Protein AF-I9KU67-F1 (afdb_monomer)

Structure (mmCIF, N/CA/C/O backbone):
data_AF-I9KU67-F1
#
_entry.id   AF-I9KU67-F1
#
loop_
_atom_site.group_PDB
_atom_site.id
_atom_site.type_symbol
_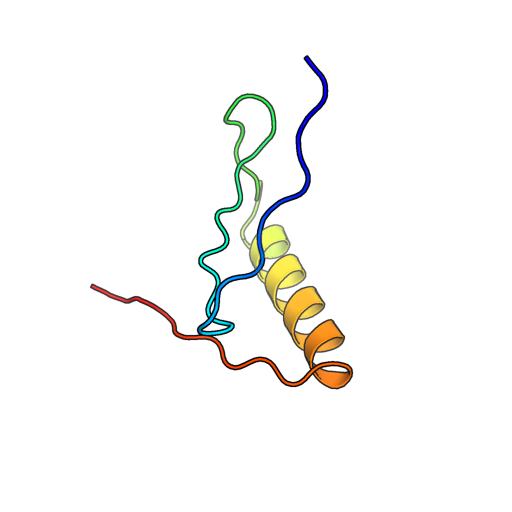atom_site.label_atom_id
_atom_site.label_alt_id
_atom_site.label_comp_id
_atom_site.label_asym_id
_atom_site.label_entity_id
_atom_site.label_seq_id
_atom_site.pdbx_PDB_ins_code
_atom_site.Cartn_x
_atom_site.Cartn_y
_atom_site.Cartn_z
_atom_site.occupancy
_atom_site.B_iso_or_equiv
_atom_site.auth_seq_id
_atom_site.auth_comp_id
_atom_site.auth_asym_id
_atom_site.auth_atom_id
_atom_site.pdbx_PDB_model_num
ATOM 1 N N . MET A 1 1 ? 2.898 21.440 9.811 1.00 72.88 1 MET A N 1
ATOM 2 C CA . MET A 1 1 ? 1.754 21.162 10.709 1.00 72.88 1 MET A CA 1
ATOM 3 C C . MET A 1 1 ? 1.668 19.662 10.960 1.00 72.88 1 MET A C 1
ATOM 5 O O . MET A 1 1 ? 1.812 18.917 9.993 1.00 72.88 1 MET A O 1
ATOM 9 N N . PRO A 1 2 ? 1.463 19.205 12.206 1.00 78.81 2 PRO A N 1
ATOM 10 C CA . PRO A 1 2 ? 1.283 17.785 12.485 1.00 78.81 2 PRO A CA 1
ATOM 11 C C . PRO A 1 2 ? 0.004 17.281 11.810 1.00 78.81 2 PRO A C 1
ATOM 13 O O . PRO A 1 2 ? -1.050 17.911 11.910 1.00 78.81 2 PRO A O 1
ATOM 16 N N . ARG A 1 3 ? 0.084 16.148 11.107 1.00 87.50 3 ARG A N 1
ATOM 17 C CA . ARG A 1 3 ? -1.111 15.492 10.564 1.00 87.50 3 ARG A CA 1
ATOM 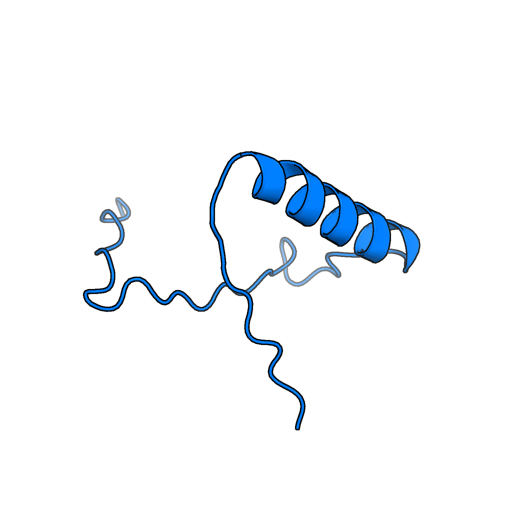18 C C . ARG A 1 3 ? -1.888 14.864 11.721 1.00 87.50 3 ARG A C 1
ATOM 20 O O . ARG A 1 3 ? -1.327 14.062 12.461 1.00 87.50 3 ARG A O 1
ATOM 27 N N . LYS A 1 4 ? -3.171 15.208 11.863 1.00 88.44 4 LYS A N 1
ATOM 28 C CA . LYS A 1 4 ? -4.087 14.474 12.748 1.00 88.44 4 LYS A CA 1
ATOM 29 C C . LYS A 1 4 ? -4.299 13.059 12.201 1.00 88.44 4 LYS A C 1
ATOM 31 O O . LYS A 1 4 ? -4.261 12.851 10.985 1.00 88.44 4 LYS A O 1
ATOM 36 N N . ALA A 1 5 ? -4.508 12.096 13.096 1.00 89.62 5 ALA A N 1
ATOM 37 C CA . ALA A 1 5 ? -4.883 10.741 12.707 1.00 89.62 5 ALA A CA 1
ATOM 38 C C . ALA A 1 5 ? -6.188 10.765 11.894 1.00 89.62 5 ALA A C 1
ATOM 40 O O . ALA A 1 5 ? -7.065 11.591 12.144 1.00 89.62 5 ALA A O 1
ATOM 41 N N . ARG A 1 6 ? -6.311 9.869 10.908 1.00 87.06 6 ARG A N 1
ATOM 42 C CA . ARG A 1 6 ? -7.558 9.727 10.145 1.00 87.06 6 ARG A CA 1
ATOM 43 C C . ARG A 1 6 ? -8.637 9.113 11.032 1.00 87.06 6 ARG A C 1
ATOM 45 O O . ARG A 1 6 ? -8.385 8.117 11.707 1.00 87.06 6 ARG A O 1
ATOM 52 N N . GLU A 1 7 ? -9.835 9.682 10.984 1.00 89.00 7 GLU A N 1
ATOM 53 C CA . GLU A 1 7 ? -11.011 9.104 11.629 1.00 89.00 7 GLU A CA 1
ATOM 54 C C . GLU A 1 7 ? -11.470 7.854 10.870 1.00 89.00 7 GLU A C 1
ATOM 56 O O . GLU A 1 7 ? -11.440 7.805 9.637 1.00 89.00 7 GLU A O 1
ATOM 61 N N . LYS A 1 8 ? -11.873 6.818 11.612 1.00 87.56 8 LYS A N 1
ATOM 62 C CA . LYS A 1 8 ? -12.424 5.596 11.020 1.00 87.56 8 LYS A CA 1
ATOM 63 C C . LYS A 1 8 ? -13.839 5.869 10.516 1.00 87.56 8 LYS A C 1
ATOM 65 O O . LYS A 1 8 ? -14.635 6.499 11.209 1.00 87.56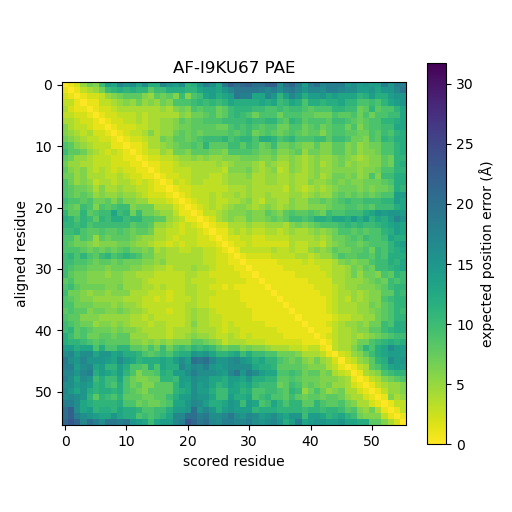 8 LYS A O 1
ATOM 70 N N . SER A 1 9 ? -14.165 5.352 9.333 1.00 87.06 9 SER A N 1
ATOM 71 C CA . SER A 1 9 ? -15.533 5.423 8.817 1.00 87.06 9 SER A CA 1
ATOM 72 C C . SER A 1 9 ? -16.449 4.525 9.644 1.00 87.06 9 SER A C 1
ATOM 74 O O . SER A 1 9 ? -16.114 3.366 9.896 1.00 87.06 9 SER A O 1
ATOM 76 N N . LYS A 1 10 ? -17.635 5.029 10.002 1.00 89.56 10 LYS A N 1
ATOM 77 C CA . LYS A 1 10 ? -18.668 4.250 10.706 1.00 89.56 10 LYS A CA 1
ATOM 78 C C . LYS A 1 10 ? -19.149 3.040 9.897 1.00 89.56 10 LYS A C 1
ATOM 80 O O . LYS A 1 10 ? -19.573 2.058 10.487 1.00 89.56 10 LYS A O 1
ATOM 85 N N . THR A 1 11 ? -19.083 3.109 8.566 1.00 87.81 11 THR A N 1
ATOM 86 C CA . THR A 1 11 ? -19.549 2.036 7.672 1.00 87.81 11 THR A CA 1
ATOM 87 C C . THR A 1 11 ? -18.484 0.982 7.386 1.00 87.81 11 THR A C 1
ATOM 89 O O . THR A 1 11 ? -18.796 -0.044 6.796 1.00 87.81 11 THR A O 1
ATOM 92 N N . GLY A 1 12 ? -17.216 1.235 7.732 1.00 83.75 12 GLY A N 1
ATOM 93 C CA . GLY A 1 12 ? -16.101 0.355 7.366 1.00 83.75 12 GLY A CA 1
ATOM 94 C C . GLY A 1 12 ? -15.766 0.328 5.866 1.00 83.75 12 GLY A C 1
ATOM 95 O O . GLY A 1 12 ? -14.822 -0.353 5.476 1.00 83.75 12 GLY A O 1
ATOM 96 N N . ILE A 1 13 ? -16.487 1.085 5.031 1.00 82.38 13 ILE A N 1
ATOM 97 C CA . ILE A 1 13 ? -16.224 1.210 3.594 1.00 82.38 13 ILE A CA 1
ATOM 98 C C . ILE A 1 13 ? -15.256 2.371 3.372 1.00 82.38 13 ILE A C 1
ATOM 100 O O . ILE A 1 13 ? -15.503 3.493 3.824 1.00 82.38 13 ILE A O 1
ATOM 104 N N . TYR A 1 14 ? -14.168 2.101 2.653 1.00 84.75 14 TYR A N 1
ATOM 105 C CA . TYR A 1 14 ? -13.131 3.079 2.341 1.00 84.75 14 TYR A CA 1
ATOM 106 C C . TYR A 1 14 ? -12.918 3.169 0.833 1.00 84.75 14 TYR A C 1
ATOM 108 O O . TYR A 1 14 ? -12.762 2.153 0.160 1.00 84.75 14 TYR A O 1
ATOM 116 N N . HIS A 1 15 ? -12.856 4.395 0.313 1.00 82.38 15 HIS A N 1
ATOM 117 C CA . HIS A 1 15 ? -12.397 4.657 -1.046 1.00 82.38 15 HIS A CA 1
ATOM 118 C C . HIS A 1 15 ? -10.898 4.978 -1.004 1.00 82.38 15 HIS A C 1
ATOM 120 O O . HIS A 1 15 ? -10.483 5.976 -0.411 1.00 82.38 15 HIS A O 1
ATOM 126 N N . ILE A 1 16 ? -10.082 4.110 -1.602 1.00 83.31 16 ILE A N 1
ATOM 127 C CA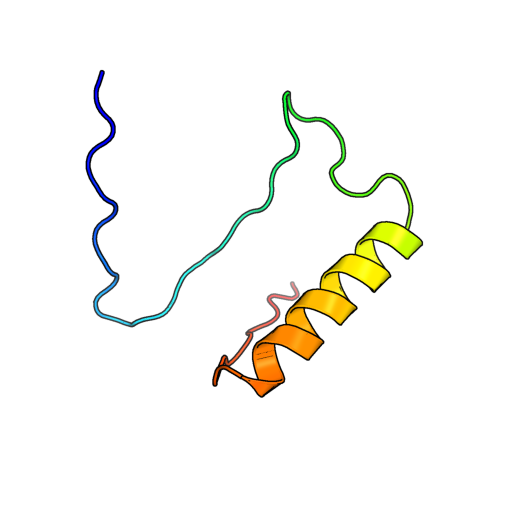 . ILE A 1 16 ? -8.627 4.265 -1.665 1.00 83.31 16 ILE A CA 1
ATOM 128 C C . ILE A 1 16 ? -8.260 4.754 -3.064 1.00 83.31 16 ILE A C 1
ATOM 130 O O . ILE A 1 16 ? -8.545 4.078 -4.047 1.00 83.31 16 ILE A O 1
ATOM 134 N N . MET A 1 17 ? -7.596 5.908 -3.146 1.00 83.44 17 MET A N 1
ATOM 135 C CA . MET A 1 17 ? -7.005 6.405 -4.387 1.00 83.44 17 MET A CA 1
ATOM 136 C C . MET A 1 17 ? -5.488 6.263 -4.332 1.00 83.44 17 MET A C 1
ATOM 138 O O . MET A 1 17 ? -4.850 6.670 -3.359 1.00 83.44 17 MET A O 1
ATOM 142 N N . LEU A 1 18 ? -4.916 5.703 -5.391 1.00 85.56 18 LEU A N 1
ATOM 143 C CA . LEU A 1 18 ? -3.475 5.590 -5.574 1.00 85.56 18 LEU A CA 1
ATOM 144 C C . LEU A 1 18 ? -3.009 6.773 -6.429 1.00 85.56 18 LEU A C 1
ATOM 146 O O . LEU A 1 18 ? -3.652 7.118 -7.419 1.00 85.56 18 LEU A O 1
ATOM 150 N N . ARG A 1 19 ? -1.901 7.413 -6.048 1.00 84.38 19 ARG A N 1
ATOM 151 C CA . ARG A 1 19 ? -1.284 8.501 -6.820 1.00 84.38 19 ARG A CA 1
ATOM 152 C C . ARG A 1 19 ? 0.233 8.377 -6.756 1.00 84.38 19 ARG A C 1
ATOM 154 O O . ARG A 1 19 ? 0.773 8.181 -5.670 1.00 84.38 19 ARG A O 1
ATOM 161 N N . GLY A 1 20 ? 0.901 8.530 -7.898 1.00 85.88 20 GLY A N 1
ATOM 162 C CA . GLY A 1 20 ? 2.357 8.557 -7.958 1.00 85.88 20 GLY A CA 1
ATOM 163 C C . GLY A 1 20 ? 2.925 9.820 -7.322 1.00 85.88 20 GLY A C 1
ATOM 164 O O . GLY A 1 20 ? 2.253 10.858 -7.209 1.00 85.88 20 GLY A O 1
ATOM 165 N N . ILE A 1 21 ? 4.182 9.736 -6.898 1.00 88.62 21 ILE A N 1
ATOM 166 C CA . ILE A 1 21 ? 4.928 10.900 -6.420 1.00 88.62 21 ILE A CA 1
ATOM 167 C C . ILE A 1 21 ? 4.955 11.929 -7.557 1.00 88.62 21 ILE A C 1
ATOM 169 O O . ILE A 1 21 ? 5.023 11.572 -8.724 1.00 88.62 21 ILE A O 1
ATOM 173 N N . ASN A 1 22 ? 4.777 13.212 -7.239 1.00 88.44 22 ASN A N 1
ATOM 174 C CA . ASN A 1 22 ? 4.801 14.295 -8.231 1.00 88.44 22 ASN A CA 1
ATOM 175 C C . ASN A 1 22 ? 3.839 14.158 -9.435 1.00 88.44 22 ASN A C 1
ATOM 177 O O . ASN A 1 22 ? 4.024 14.852 -10.425 1.00 88.44 22 ASN A O 1
ATOM 181 N N . ARG A 1 23 ? 2.746 13.379 -9.325 1.00 81.69 23 ARG A N 1
ATOM 182 C CA . ARG A 1 23 ? 1.813 13.057 -10.443 1.00 81.69 23 ARG A CA 1
ATOM 183 C C . ARG A 1 23 ? 2.399 12.125 -11.504 1.00 81.69 23 ARG A C 1
ATOM 185 O O . ARG A 1 23 ? 1.825 12.019 -12.581 1.00 81.69 23 ARG A O 1
ATOM 192 N N . GLU A 1 24 ? 3.489 11.444 -11.200 1.00 87.25 24 GLU A N 1
ATOM 193 C CA . GLU A 1 24 ? 4.039 10.433 -12.092 1.00 87.25 24 GLU A CA 1
ATOM 194 C C . GLU A 1 24 ? 3.116 9.215 -12.187 1.00 87.25 24 GLU A C 1
ATOM 196 O O . GLU A 1 24 ? 2.285 8.948 -11.306 1.00 87.25 24 GLU A O 1
ATOM 201 N N . THR A 1 25 ? 3.263 8.479 -13.285 1.00 86.81 25 THR A N 1
ATOM 202 C CA . THR A 1 25 ? 2.545 7.230 -13.512 1.00 86.81 25 THR A CA 1
ATOM 203 C C . THR A 1 25 ? 2.994 6.192 -12.486 1.00 86.81 25 THR A C 1
ATOM 205 O O . THR A 1 25 ? 4.185 5.956 -12.307 1.00 86.81 25 THR A O 1
ATOM 208 N N . ILE A 1 26 ? 2.033 5.575 -11.796 1.00 88.62 26 ILE 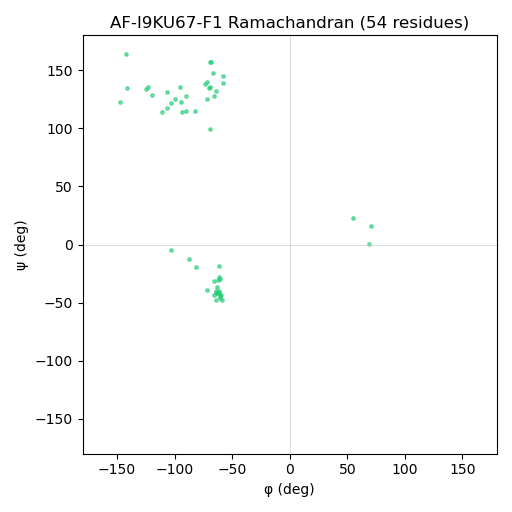A N 1
ATOM 209 C CA . ILE A 1 26 ? 2.302 4.578 -10.744 1.00 88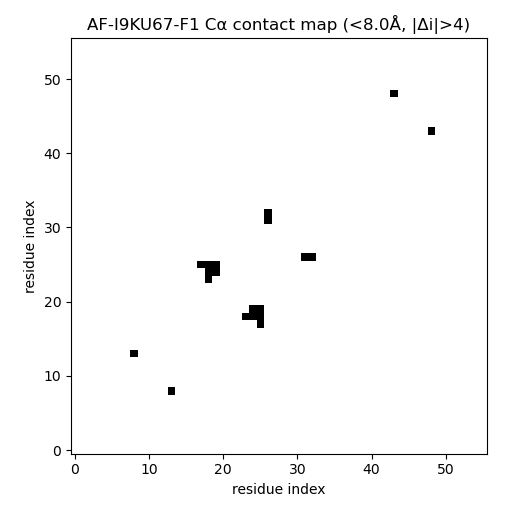.62 26 ILE A CA 1
ATOM 210 C C . 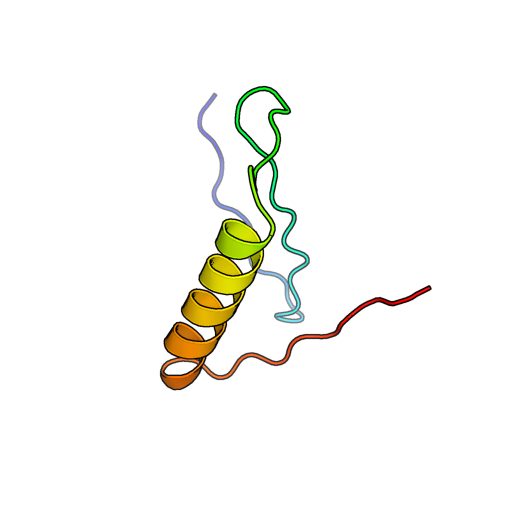ILE A 1 26 ? 2.797 3.263 -11.345 1.00 88.62 26 ILE A C 1
ATOM 212 O O . ILE A 1 26 ? 3.673 2.616 -10.783 1.00 88.62 26 ILE A O 1
ATOM 216 N N . PHE A 1 27 ? 2.214 2.878 -12.477 1.00 92.06 27 PHE A N 1
ATOM 217 C CA . PHE A 1 27 ? 2.533 1.658 -13.203 1.00 92.06 27 PHE A CA 1
ATOM 218 C C . PHE A 1 27 ? 3.209 2.064 -14.505 1.00 92.06 27 PHE A C 1
ATOM 220 O O . PHE A 1 27 ? 2.597 2.745 -15.326 1.00 92.06 27 PHE A O 1
ATOM 227 N N . GLN A 1 28 ? 4.483 1.717 -14.664 1.00 88.44 28 GLN A N 1
ATOM 228 C CA . GLN A 1 28 ? 5.230 2.049 -15.878 1.00 88.44 28 GLN A CA 1
ATOM 229 C C . GLN A 1 28 ? 4.927 1.050 -17.000 1.00 88.44 28 GLN A C 1
ATOM 231 O O . GLN A 1 28 ? 5.125 1.360 -18.173 1.00 88.44 28 GLN A O 1
ATOM 236 N N . SER A 1 29 ? 4.407 -0.121 -16.632 1.00 92.12 29 SER A N 1
ATOM 237 C CA . SER A 1 29 ? 3.977 -1.190 -17.524 1.00 92.12 29 SER A CA 1
ATOM 238 C C . SER A 1 29 ? 2.714 -1.886 -17.004 1.00 92.12 29 SER A C 1
ATOM 240 O O . SER A 1 29 ? 2.371 -1.792 -15.821 1.00 92.12 29 SER A O 1
ATOM 242 N N . ASP A 1 30 ? 2.045 -2.637 -17.881 1.00 92.44 30 ASP A N 1
ATOM 243 C CA . ASP A 1 30 ? 0.915 -3.494 -17.500 1.00 92.44 30 ASP A CA 1
ATOM 244 C C . ASP A 1 30 ? 1.339 -4.588 -16.507 1.00 92.44 30 ASP A C 1
ATOM 246 O O . ASP A 1 30 ? 0.571 -4.953 -15.615 1.00 92.44 30 ASP A O 1
ATOM 250 N N . ASP A 1 31 ? 2.588 -5.054 -16.590 1.00 94.38 31 ASP A N 1
ATOM 251 C CA . ASP A 1 31 ? 3.151 -6.040 -15.665 1.00 94.38 31 ASP A CA 1
ATOM 252 C C . ASP A 1 31 ? 3.210 -5.506 -14.227 1.00 94.38 31 ASP A C 1
ATOM 254 O O . ASP A 1 31 ? 2.921 -6.243 -13.280 1.00 94.38 31 ASP A O 1
ATOM 258 N N . ASP A 1 32 ? 3.507 -4.213 -14.041 1.00 91.75 32 ASP A N 1
ATOM 259 C CA . ASP A 1 32 ? 3.492 -3.578 -12.717 1.00 91.75 32 ASP A CA 1
ATOM 260 C C . ASP A 1 32 ? 2.080 -3.570 -12.124 1.00 91.75 32 ASP A C 1
ATOM 262 O O . ASP A 1 32 ? 1.890 -3.856 -10.936 1.00 91.75 32 ASP A O 1
ATOM 266 N N . TYR A 1 33 ? 1.080 -3.276 -12.959 1.00 89.38 33 TYR A N 1
ATOM 267 C CA . TYR A 1 33 ? -0.325 -3.309 -12.566 1.00 89.38 33 TYR A CA 1
ATOM 268 C C . TYR A 1 33 ? -0.761 -4.730 -12.187 1.00 89.38 33 TYR A C 1
ATOM 270 O O . TYR A 1 33 ? -1.342 -4.937 -11.117 1.00 89.38 33 TYR A O 1
ATOM 278 N N . ILE A 1 34 ? -0.431 -5.724 -13.015 1.00 93.62 34 ILE A N 1
ATOM 279 C CA . ILE A 1 34 ? -0.758 -7.134 -12.762 1.00 93.62 34 ILE A CA 1
ATOM 280 C C . ILE A 1 34 ? -0.101 -7.603 -11.462 1.00 93.62 34 ILE A C 1
ATOM 282 O O . ILE A 1 34 ? -0.765 -8.192 -10.600 1.00 93.62 34 ILE A O 1
ATOM 286 N N . LYS A 1 35 ? 1.183 -7.287 -11.269 1.00 93.19 35 LYS A N 1
ATOM 287 C CA . LYS A 1 35 ? 1.919 -7.625 -10.049 1.00 93.19 35 LYS A CA 1
ATOM 288 C C . LYS A 1 35 ? 1.285 -6.978 -8.823 1.00 93.19 35 LYS A C 1
ATOM 290 O O . LYS A 1 35 ? 1.082 -7.661 -7.819 1.00 93.19 35 LYS A O 1
ATOM 295 N N . PHE A 1 36 ? 0.911 -5.705 -8.902 1.00 91.12 36 PHE A N 1
ATOM 296 C CA . PHE A 1 36 ? 0.232 -5.003 -7.816 1.00 91.12 36 PHE A CA 1
ATOM 297 C C . PHE A 1 36 ? -1.086 -5.680 -7.415 1.00 91.12 36 PHE A C 1
ATOM 299 O O . PHE A 1 36 ? -1.305 -5.950 -6.230 1.00 91.12 36 PHE A O 1
ATOM 306 N N . ILE A 1 37 ? -1.931 -6.027 -8.391 1.00 89.12 37 ILE A N 1
ATOM 307 C CA . ILE A 1 37 ? -3.182 -6.751 -8.132 1.00 89.12 37 ILE A CA 1
ATOM 308 C C . ILE A 1 37 ? -2.906 -8.125 -7.510 1.00 89.12 37 ILE A C 1
ATOM 310 O O . ILE A 1 37 ? -3.579 -8.495 -6.545 1.00 89.12 37 ILE A O 1
ATOM 314 N N . SER A 1 38 ? -1.892 -8.851 -7.991 1.00 90.62 38 SER A N 1
ATOM 315 C CA . SER A 1 38 ? -1.525 -10.163 -7.439 1.00 90.62 38 SER A CA 1
ATOM 316 C C . SER A 1 38 ? -1.099 -10.082 -5.967 1.00 90.62 38 SER A C 1
ATOM 318 O O . SER A 1 38 ? -1.523 -10.904 -5.156 1.00 90.62 38 SER A O 1
ATOM 320 N N . ILE A 1 39 ? -0.346 -9.044 -5.587 1.00 90.44 39 ILE A N 1
ATOM 321 C CA . ILE A 1 39 ? 0.086 -8.820 -4.201 1.00 90.44 39 ILE A CA 1
ATOM 322 C C . ILE A 1 39 ? -1.125 -8.517 -3.314 1.00 90.44 39 ILE A C 1
ATOM 324 O O . ILE A 1 39 ? -1.250 -9.082 -2.229 1.00 90.44 39 ILE A O 1
ATOM 328 N N . ILE A 1 40 ? -2.055 -7.671 -3.774 1.00 87.69 40 ILE A N 1
ATOM 329 C CA . ILE A 1 40 ? -3.290 -7.388 -3.026 1.00 87.69 40 ILE A CA 1
ATOM 330 C C . ILE A 1 40 ? -4.101 -8.668 -2.814 1.00 87.69 40 ILE A C 1
ATOM 332 O O . ILE A 1 40 ? -4.608 -8.902 -1.716 1.00 87.69 40 ILE A O 1
ATOM 336 N N . GLN A 1 41 ? -4.220 -9.505 -3.844 1.00 86.00 41 GLN A N 1
ATOM 337 C CA . GLN A 1 41 ? -4.928 -10.779 -3.743 1.00 86.00 41 GLN A CA 1
ATOM 338 C C . GLN A 1 41 ? -4.241 -11.738 -2.764 1.00 86.00 41 GLN A C 1
ATOM 340 O O . GLN A 1 41 ? -4.926 -12.369 -1.964 1.00 86.00 41 GLN A O 1
ATOM 345 N N . GLN A 1 42 ? -2.908 -11.804 -2.756 1.00 87.62 42 GLN A N 1
ATOM 346 C CA . GLN A 1 42 ? -2.163 -12.608 -1.782 1.00 87.62 42 GLN A CA 1
ATOM 347 C C . GLN A 1 42 ? -2.383 -12.123 -0.344 1.00 87.62 42 GLN A C 1
ATOM 349 O O . GLN A 1 42 ? -2.592 -12.938 0.554 1.00 87.62 42 GLN A O 1
ATOM 354 N N . LEU A 1 43 ? -2.398 -10.806 -0.118 1.00 84.06 43 LEU A N 1
ATOM 355 C CA . LEU A 1 43 ? -2.676 -10.228 1.202 1.00 84.06 43 LEU A CA 1
ATOM 356 C C . LEU A 1 43 ? -4.113 -10.494 1.668 1.00 84.06 43 LEU A C 1
ATOM 358 O O . LEU A 1 43 ? -4.342 -10.663 2.867 1.00 84.06 43 LEU A O 1
ATOM 362 N N . ARG A 1 44 ? -5.072 -10.586 0.738 1.00 74.94 44 ARG A N 1
ATOM 363 C CA . ARG A 1 44 ? -6.471 -10.922 1.038 1.00 74.94 44 ARG A CA 1
ATOM 364 C C . ARG A 1 44 ? -6.622 -12.295 1.692 1.00 74.94 44 ARG A C 1
ATOM 366 O O . ARG A 1 44 ? -7.517 -12.464 2.507 1.00 74.94 44 ARG A O 1
ATOM 373 N N . ASN A 1 45 ? -5.744 -13.257 1.414 1.00 67.38 45 ASN A N 1
ATOM 374 C CA . ASN A 1 45 ? -5.827 -14.568 2.069 1.00 67.38 45 ASN A CA 1
ATOM 375 C C . ASN A 1 45 ? -5.671 -14.480 3.600 1.00 67.38 45 ASN A C 1
ATOM 377 O O . ASN A 1 45 ? -6.085 -15.393 4.303 1.00 67.38 45 ASN A O 1
ATOM 381 N N . ASN A 1 46 ? -5.128 -13.369 4.112 1.00 64.19 46 ASN A N 1
ATOM 382 C CA . ASN A 1 46 ? -4.995 -13.099 5.541 1.00 64.19 46 ASN A CA 1
ATOM 383 C C . ASN A 1 46 ? -6.044 -12.102 6.078 1.00 64.19 46 ASN A C 1
ATOM 385 O O . ASN A 1 46 ? -6.051 -11.833 7.279 1.00 64.19 46 ASN A O 1
ATOM 389 N N . VAL A 1 47 ? -6.893 -11.510 5.221 1.00 68.88 47 VAL A N 1
ATOM 390 C CA . VAL A 1 47 ? -7.853 -10.453 5.595 1.00 68.88 47 VAL A CA 1
ATOM 391 C C . VAL A 1 47 ? -9.132 -10.532 4.750 1.00 68.88 47 VAL A C 1
ATOM 393 O O . VAL A 1 47 ? -9.099 -10.386 3.527 1.00 68.88 47 VAL A O 1
ATOM 396 N N . GLU A 1 48 ? -10.291 -10.663 5.396 1.00 62.81 48 GLU A N 1
ATOM 397 C CA . GLU A 1 48 ? -11.594 -10.634 4.720 1.00 62.81 48 GLU A CA 1
ATOM 398 C C . GLU A 1 48 ? -11.921 -9.225 4.189 1.00 62.81 48 GLU A C 1
ATOM 400 O O . GLU A 1 48 ? -12.354 -8.338 4.922 1.00 62.81 48 GLU A O 1
ATOM 405 N N . ILE A 1 49 ? -11.701 -9.006 2.889 1.00 69.19 49 ILE A N 1
ATOM 406 C CA . ILE A 1 49 ? -12.029 -7.754 2.187 1.00 69.19 49 ILE A CA 1
ATOM 407 C C . ILE A 1 49 ? -12.968 -8.052 1.011 1.00 69.19 49 ILE 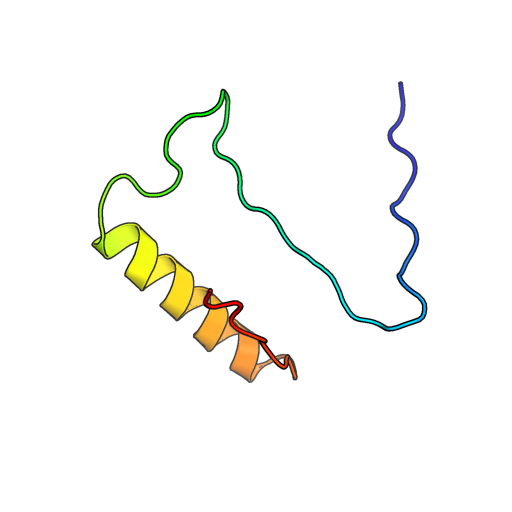A C 1
ATOM 409 O O . ILE A 1 49 ? -12.733 -8.987 0.235 1.00 69.19 49 ILE A O 1
ATOM 413 N N . ILE A 1 50 ? -14.011 -7.230 0.853 1.00 64.44 50 ILE A N 1
ATOM 414 C CA . ILE A 1 50 ? -14.945 -7.236 -0.283 1.00 64.44 50 ILE A CA 1
ATOM 415 C C . ILE A 1 50 ? -14.642 -6.009 -1.152 1.00 64.44 50 ILE A C 1
ATOM 417 O O . ILE A 1 50 ? -14.760 -4.876 -0.689 1.00 64.44 50 ILE A O 1
ATOM 421 N N . TRP A 1 51 ? -14.236 -6.234 -2.404 1.00 63.16 51 TRP A N 1
ATOM 422 C CA . TRP A 1 51 ? -13.950 -5.166 -3.364 1.00 63.16 51 TRP A CA 1
ATOM 423 C C . TRP A 1 51 ? -15.131 -4.960 -4.305 1.00 63.16 51 TRP A C 1
ATOM 425 O O . TRP A 1 51 ? -15.555 -5.887 -4.993 1.00 63.16 51 TRP A O 1
ATOM 435 N N . TRP A 1 52 ? -15.609 -3.722 -4.376 1.00 60.00 52 TRP A N 1
ATOM 436 C CA . TRP A 1 52 ? -16.555 -3.283 -5.392 1.00 60.00 52 TRP A CA 1
ATOM 437 C C . TRP A 1 52 ? -15.765 -2.663 -6.537 1.00 60.00 52 TRP A C 1
ATOM 439 O O . TRP A 1 52 ? -14.994 -1.725 -6.331 1.00 60.00 52 TRP A O 1
ATOM 449 N N . ARG A 1 53 ? -15.936 -3.193 -7.747 1.00 56.84 53 ARG A N 1
ATOM 450 C CA . ARG A 1 53 ? -15.390 -2.575 -8.953 1.00 56.84 53 ARG A CA 1
ATOM 451 C C . ARG A 1 53 ? -16.440 -1.619 -9.497 1.00 56.84 53 ARG A C 1
ATOM 453 O O . ARG A 1 53 ? -17.513 -2.055 -9.896 1.00 56.84 53 ARG A O 1
ATOM 460 N N . TRP A 1 54 ? -16.129 -0.329 -9.495 1.00 50.38 54 TRP A N 1
ATOM 461 C CA . TRP A 1 54 ? -16.969 0.657 -10.157 1.00 50.38 54 TRP A CA 1
ATOM 462 C C . TRP A 1 54 ? -16.619 0.655 -11.647 1.00 50.38 54 TRP A C 1
ATOM 464 O O . TRP A 1 54 ? -15.476 0.923 -12.019 1.00 50.38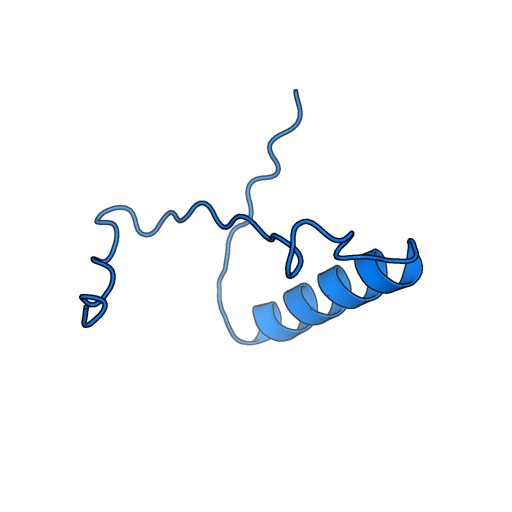 54 TRP A O 1
ATOM 474 N N . VAL A 1 55 ? -17.574 0.263 -12.484 1.00 49.72 55 VAL A N 1
ATOM 475 C CA . VAL A 1 55 ? -17.490 0.347 -13.946 1.00 49.72 55 VAL A CA 1
ATOM 476 C C . VAL A 1 55 ? -18.645 1.252 -14.365 1.00 49.72 55 VAL A C 1
ATOM 478 O O . VAL A 1 55 ? -19.758 1.035 -13.887 1.00 49.72 55 VAL A O 1
ATOM 481 N N . ASN A 1 56 ? -18.356 2.284 -15.164 1.00 43.38 56 ASN A N 1
ATOM 482 C CA . ASN A 1 56 ? -19.383 3.111 -15.809 1.00 43.38 56 ASN A CA 1
ATOM 483 C C . ASN A 1 56 ? -20.203 2.285 -16.800 1.00 43.38 56 ASN A C 1
ATOM 485 O O . ASN A 1 56 ? -19.585 1.430 -17.476 1.00 43.38 56 ASN A O 1
#

Sequence (56 aa):
MPRKAREKSKTGIYHIMLRGINRETIFQSDDDYIKFISIIQQLRNNVEIIWWRWVN

Mean predicted aligned error: 7.18 Å

Foldseek 3Di:
DDDDDDDQDPVNDDDDDDADDPRDDPDPDVVSVVVVVVVVVVVCVVPPDDDDDDDD

Organism: NCBI:txid880478

Solvent-accessible surface area (backbone atoms only — not comparable to full-atom values): 4057 Å² total; per-residue (Å²): 130,87,81,75,82,81,81,80,58,92,81,75,72,78,90,85,82,87,78,31,74,97,76,42,76,77,52,91,44,72,67,50,48,52,51,50,53,51,52,54,55,59,54,41,80,79,42,99,77,86,85,84,82,91,73,134

InterPro domains:
  IPR036515 Transposase IS200-like superfamily [G3DSA:3.30.70.1290] (1-55)
  IPR036515 Transposase IS200-like superfamily [SSF143422] (3-55)

Radius of gyration: 14.71 Å; Cα contacts (8 Å, |Δi|>4): 10; chains: 1; bounding box: 25×36×30 Å

pLDDT: mean 81.28, std 12.34, range [43.38, 94.38]

Secondary structure (DSSP, 8-state):
-PPPPPPPPTT---------GGG--S-SSHHHHHHHHHHHHHHHTTS---------